Protein AF-B7QLF9-F1 (afdb_monomer_lite)

Organism: Ixodes scapularis (NCBI:txid6945)

pLDDT: mean 90.56, std 9.08, range [57.75, 96.94]

Radius of gyration: 10.92 Å; chains: 1; bounding box: 28×22×22 Å

Secondary structure (DSSP, 8-state):
-PPP--SSHHHHHHHHHT--TTSPPPTT---HHHHHHTHHHHHHHHHHHHHHH-

Sequence (54 aa):
EMPPLEVSVSGMQKFLTQLDESSAIGPDDISPRVLKRCSGIISAYLCDIFQHSL

Foldseek 3Di:
DQDPQDLDLVSQLVNLLPDDQPDDQDPVNDGSVNSNVCSNPCSVVVSVCVVVVD

Structure (mmCIF, N/CA/C/O backbone):
data_AF-B7QLF9-F1
#
_entry.id   AF-B7QLF9-F1
#
loop_
_atom_site.group_PDB
_atom_site.id
_atom_site.type_symbol
_atom_site.label_atom_id
_atom_site.label_alt_id
_atom_site.label_comp_id
_atom_site.label_asym_id
_atom_site.label_entity_id
_atom_site.label_seq_id
_atom_site.pdbx_PDB_ins_code
_atom_site.Cartn_x
_atom_site.Cartn_y
_atom_site.Cartn_z
_atom_site.occupancy
_atom_site.B_iso_or_equiv
_atom_site.auth_seq_id
_atom_site.auth_comp_id
_atom_site.auth_asym_id
_atom_site.auth_atom_id
_atom_site.pdbx_PDB_model_num
ATOM 1 N N . GLU A 1 1 ? 9.446 -0.657 9.347 1.00 60.75 1 GLU A N 1
ATOM 2 C CA . GLU A 1 1 ? 8.231 -1.337 9.845 1.00 60.75 1 GLU A CA 1
ATOM 3 C C . GLU A 1 1 ? 7.016 -0.731 9.169 1.00 60.75 1 GLU A C 1
ATOM 5 O O . GLU A 1 1 ? 7.047 0.456 8.861 1.00 60.75 1 GLU A O 1
ATOM 10 N N . MET A 1 2 ? 5.995 -1.537 8.884 1.00 63.69 2 MET A N 1
ATOM 11 C CA . MET A 1 2 ? 4.753 -1.061 8.274 1.00 63.69 2 MET A CA 1
ATOM 12 C C . MET A 1 2 ? 3.897 -0.380 9.354 1.00 63.69 2 MET A C 1
ATOM 14 O O . MET A 1 2 ? 3.761 -0.953 10.438 1.00 63.69 2 MET A O 1
ATOM 18 N N . PRO A 1 3 ? 3.357 0.831 9.121 1.00 68.00 3 PRO A N 1
ATOM 19 C CA . PRO A 1 3 ? 2.549 1.509 10.126 1.00 68.00 3 PRO A CA 1
ATOM 20 C C . PRO A 1 3 ? 1.282 0.697 10.435 1.00 68.00 3 PRO A C 1
ATOM 22 O O . PRO A 1 3 ? 0.766 0.012 9.546 1.00 68.00 3 PRO A O 1
ATOM 25 N N . PRO A 1 4 ? 0.748 0.787 11.667 1.00 76.12 4 PRO A N 1
ATOM 26 C CA . PRO A 1 4 ? -0.548 0.202 11.976 1.00 76.12 4 PRO A CA 1
ATOM 27 C C . PRO A 1 4 ? -1.609 0.782 11.036 1.00 76.12 4 PRO A C 1
ATOM 29 O O . PRO A 1 4 ? -1.647 1.993 10.796 1.00 76.12 4 PRO A O 1
ATOM 32 N N . LEU A 1 5 ? -2.447 -0.097 10.487 1.00 79.50 5 LEU A N 1
ATOM 33 C CA . LEU A 1 5 ? -3.544 0.300 9.616 1.00 79.50 5 LEU A CA 1
ATOM 34 C C . LEU A 1 5 ? -4.599 1.033 10.446 1.00 79.50 5 LEU A C 1
ATOM 36 O O . LEU A 1 5 ? -5.249 0.447 11.308 1.00 79.50 5 LEU A O 1
ATOM 40 N N . GLU A 1 6 ? -4.770 2.319 10.175 1.00 88.44 6 GLU A N 1
ATOM 41 C CA . GLU A 1 6 ? -5.858 3.113 10.729 1.00 88.44 6 GLU A CA 1
ATOM 42 C C . GLU A 1 6 ? -7.052 3.038 9.770 1.00 88.44 6 GLU A C 1
ATOM 44 O O . GLU A 1 6 ? -6.932 3.420 8.603 1.00 88.44 6 GLU A O 1
ATOM 49 N N . VAL A 1 7 ? -8.201 2.542 10.249 1.00 88.94 7 VAL A N 1
ATOM 50 C CA . VAL A 1 7 ? -9.437 2.405 9.454 1.00 88.94 7 VAL A CA 1
ATOM 51 C C . VAL A 1 7 ? -10.144 3.760 9.326 1.00 88.94 7 VAL A C 1
ATOM 53 O O . VAL A 1 7 ? -11.212 4.012 9.879 1.00 88.94 7 VAL A O 1
ATOM 56 N N . SER A 1 8 ? -9.484 4.658 8.603 1.00 93.94 8 SER A N 1
ATOM 57 C CA . SER A 1 8 ? -9.960 5.971 8.18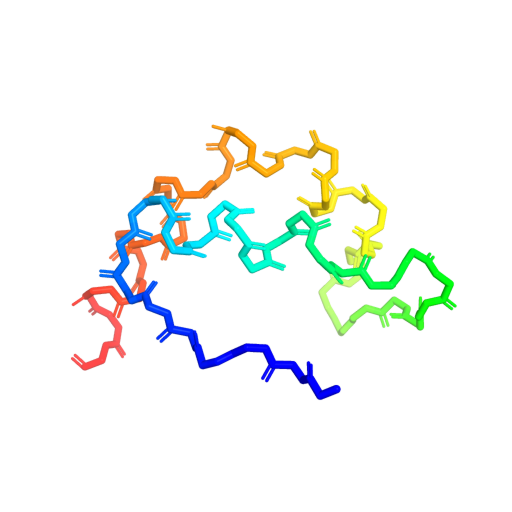1 1.00 93.94 8 SER A CA 1
ATOM 58 C C . SER A 1 8 ? -9.481 6.234 6.752 1.00 93.94 8 SER A C 1
ATOM 60 O O . SER A 1 8 ? -8.480 5.667 6.311 1.00 93.94 8 SER A O 1
ATOM 62 N N . VAL A 1 9 ? -10.151 7.118 6.006 1.00 94.38 9 VAL A N 1
ATOM 63 C CA . VAL A 1 9 ? -9.747 7.441 4.621 1.00 94.38 9 VAL A CA 1
ATOM 64 C C . VAL A 1 9 ? -8.300 7.946 4.565 1.00 94.38 9 VAL A C 1
ATOM 66 O O . VAL A 1 9 ? -7.518 7.519 3.716 1.00 94.38 9 VAL A O 1
ATOM 69 N N . SER A 1 10 ? -7.916 8.814 5.505 1.00 94.81 10 SER A N 1
ATOM 70 C CA . SER A 1 10 ? -6.546 9.319 5.635 1.00 94.81 10 SER A CA 1
ATOM 71 C C . SER A 1 10 ? -5.552 8.230 6.034 1.00 94.81 10 SER A C 1
ATOM 73 O O . SER A 1 10 ? -4.433 8.210 5.5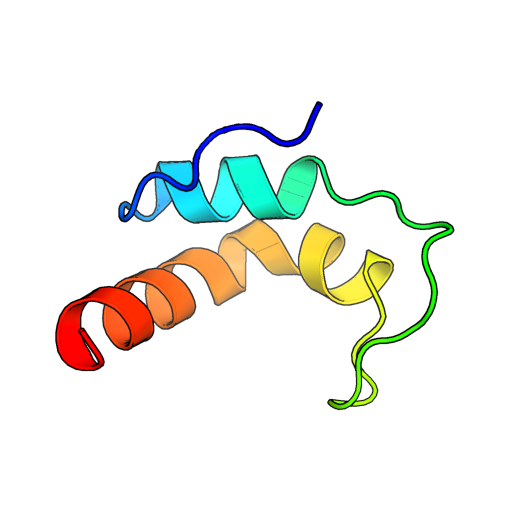21 1.00 94.81 10 SER A O 1
ATOM 75 N N . GLY A 1 11 ? -5.955 7.316 6.921 1.00 94.00 11 GLY A N 1
ATOM 76 C CA . GLY A 1 11 ? -5.154 6.170 7.339 1.00 94.00 11 GLY A CA 1
ATOM 77 C C . GLY A 1 11 ? -4.842 5.234 6.174 1.00 94.00 11 GLY A C 1
ATOM 78 O O . GLY A 1 11 ? -3.677 4.921 5.929 1.00 94.00 11 GLY A O 1
ATOM 79 N N . MET A 1 12 ? -5.863 4.887 5.387 1.00 94.06 12 MET A N 1
ATOM 80 C CA . MET A 1 12 ? -5.737 4.077 4.172 1.00 94.06 12 MET A CA 1
ATOM 81 C C . MET A 1 12 ? -4.817 4.748 3.151 1.00 94.06 12 MET A C 1
ATOM 83 O O . MET A 1 12 ? -3.880 4.127 2.654 1.00 94.06 12 MET A O 1
ATOM 87 N N . GLN A 1 13 ? -5.004 6.044 2.887 1.00 95.62 13 GLN A N 1
ATOM 88 C CA . GLN A 1 13 ? -4.152 6.769 1.944 1.00 95.62 13 GLN A CA 1
ATOM 89 C C . GLN A 1 13 ? -2.692 6.801 2.405 1.00 95.62 13 GLN A C 1
ATOM 91 O O . GLN A 1 13 ? -1.774 6.569 1.612 1.00 95.62 13 GLN A O 1
ATOM 96 N N . LYS A 1 14 ? -2.458 7.061 3.694 1.00 94.94 14 LYS A N 1
ATOM 97 C CA . LYS A 1 14 ? -1.120 7.053 4.291 1.00 94.94 14 LYS A CA 1
ATOM 98 C C . LYS A 1 14 ? -0.476 5.669 4.211 1.00 94.94 14 LYS A C 1
ATOM 100 O O . LYS A 1 14 ? 0.711 5.576 3.920 1.00 94.94 14 LYS A O 1
ATOM 105 N N . PHE A 1 15 ? -1.250 4.610 4.423 1.00 93.94 15 PHE A N 1
ATOM 106 C CA . PHE A 1 15 ? -0.780 3.236 4.296 1.00 93.94 15 PHE A CA 1
ATOM 107 C C . PHE A 1 15 ? -0.362 2.923 2.851 1.00 93.94 15 PHE A C 1
ATOM 109 O O . PHE A 1 15 ? 0.772 2.523 2.598 1.00 93.94 15 PHE A O 1
ATOM 116 N N . LEU A 1 16 ? -1.237 3.208 1.883 1.00 94.12 16 LEU A N 1
ATOM 117 C CA . LEU A 1 16 ? -0.986 2.958 0.460 1.00 94.12 16 LEU A CA 1
ATOM 118 C C . LEU A 1 16 ? 0.192 3.767 -0.098 1.00 94.12 16 LEU A C 1
ATOM 120 O O . LEU A 1 16 ? 0.945 3.283 -0.940 1.00 94.12 16 LEU A O 1
ATOM 124 N N . THR A 1 17 ? 0.379 5.002 0.370 1.00 95.38 17 THR A N 1
ATOM 125 C CA . THR A 1 17 ? 1.500 5.853 -0.065 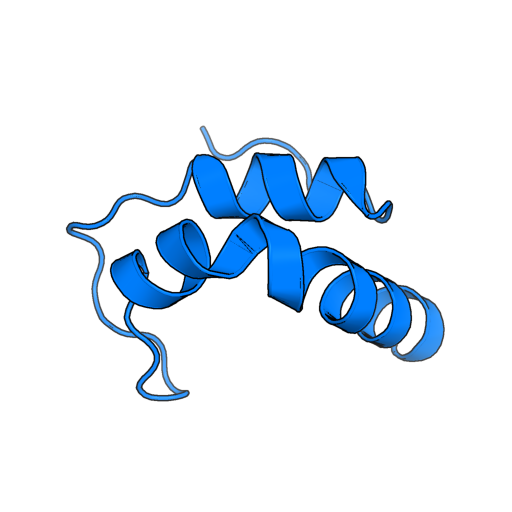1.00 95.38 17 THR A CA 1
ATOM 126 C C . THR A 1 17 ? 2.859 5.387 0.456 1.00 95.38 17 THR A C 1
ATOM 128 O O . THR A 1 17 ? 3.885 5.769 -0.108 1.00 95.38 17 THR A O 1
ATOM 131 N N . GLN A 1 18 ? 2.883 4.530 1.477 1.00 94.12 18 GLN A N 1
ATOM 132 C CA . GLN A 1 18 ? 4.102 3.952 2.046 1.00 94.12 18 GLN A CA 1
ATOM 133 C C . GLN A 1 18 ? 4.445 2.570 1.485 1.00 94.12 18 GLN A C 1
ATOM 135 O O . GLN A 1 18 ? 5.461 2.000 1.878 1.00 94.12 18 GLN A O 1
ATOM 140 N N . LEU A 1 19 ? 3.643 2.041 0.554 1.00 92.56 19 LEU A N 1
ATOM 141 C CA . LEU A 1 19 ? 3.952 0.780 -0.110 1.00 92.56 19 LEU A CA 1
ATOM 142 C C . LEU A 1 19 ? 5.300 0.856 -0.836 1.00 92.56 19 LEU A C 1
ATOM 144 O O . LEU A 1 19 ? 5.610 1.837 -1.529 1.00 92.56 19 LEU A O 1
ATOM 148 N N . ASP A 1 20 ? 6.076 -0.216 -0.688 1.00 93.25 20 ASP A N 1
ATOM 149 C CA . ASP A 1 20 ? 7.289 -0.441 -1.459 1.00 93.25 20 ASP A CA 1
ATOM 150 C C . ASP A 1 20 ? 6.914 -0.893 -2.875 1.00 93.25 20 ASP A C 1
ATOM 152 O O . ASP A 1 20 ? 6.366 -1.969 -3.105 1.00 93.25 20 ASP A O 1
ATOM 156 N N . GLU A 1 21 ? 7.228 -0.038 -3.840 1.00 93.69 21 GLU A N 1
ATOM 157 C CA . GLU A 1 21 ? 6.928 -0.228 -5.256 1.00 93.69 21 GLU A CA 1
ATOM 158 C C . GLU A 1 21 ? 7.708 -1.382 -5.901 1.00 93.69 21 GLU A C 1
ATOM 160 O O . GLU A 1 21 ? 7.333 -1.832 -6.987 1.00 93.69 21 GLU A O 1
ATOM 165 N N . SER A 1 22 ? 8.778 -1.852 -5.249 1.00 93.50 22 SER A N 1
ATOM 166 C CA . SER A 1 22 ? 9.589 -2.992 -5.686 1.00 93.50 22 SER A CA 1
ATOM 167 C C . SER A 1 22 ? 9.072 -4.344 -5.188 1.00 93.50 22 SER A C 1
ATOM 169 O O . SER A 1 22 ? 9.554 -5.386 -5.633 1.00 93.50 22 SER A O 1
ATOM 171 N N . SER A 1 23 ? 8.074 -4.336 -4.298 1.00 90.62 23 SER A N 1
ATOM 172 C CA . SER A 1 23 ? 7.461 -5.559 -3.787 1.00 90.62 23 SER A CA 1
ATOM 173 C C . SER A 1 23 ? 6.770 -6.358 -4.894 1.00 90.62 23 SER A C 1
ATOM 175 O O . SER A 1 23 ? 6.311 -5.811 -5.903 1.00 90.62 23 SER A O 1
ATOM 177 N N . ALA A 1 24 ? 6.692 -7.673 -4.685 1.00 92.75 24 ALA A N 1
ATOM 178 C CA . ALA A 1 24 ? 5.992 -8.577 -5.587 1.00 92.75 24 ALA A CA 1
ATOM 179 C C . ALA A 1 24 ? 4.515 -8.179 -5.744 1.00 92.75 24 ALA A C 1
ATOM 181 O O . ALA A 1 24 ? 3.908 -7.584 -4.851 1.00 92.75 24 ALA A O 1
ATOM 182 N N . ILE A 1 25 ? 3.950 -8.515 -6.901 1.00 94.56 25 ILE A N 1
ATOM 183 C CA . ILE A 1 25 ? 2.532 -8.311 -7.195 1.00 94.56 25 ILE A CA 1
ATOM 184 C C . ILE A 1 25 ? 1.699 -9.212 -6.271 1.00 94.56 25 ILE A C 1
ATOM 186 O O . ILE A 1 25 ? 2.08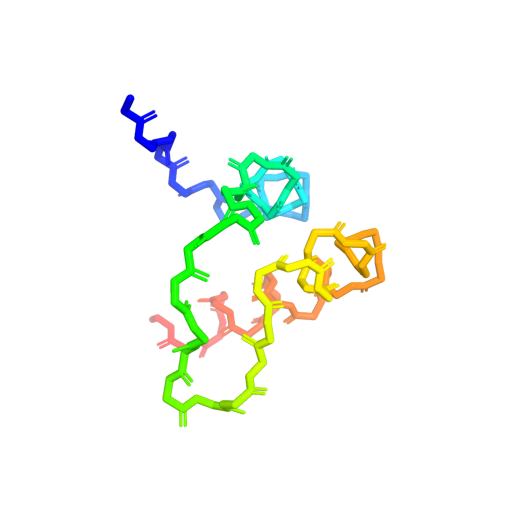9 -10.349 -5.991 1.00 94.56 25 ILE A O 1
ATOM 190 N N . GLY A 1 26 ? 0.582 -8.680 -5.771 1.00 89.56 26 GLY A N 1
ATOM 191 C CA . GLY A 1 26 ? -0.346 -9.419 -4.921 1.00 89.56 26 GLY A CA 1
ATOM 192 C C . GLY A 1 26 ? -1.091 -10.536 -5.670 1.00 89.56 26 GLY A C 1
ATOM 193 O O . GLY A 1 26 ? -1.040 -10.617 -6.896 1.00 89.56 26 GLY A O 1
ATOM 194 N N . PRO A 1 27 ? -1.821 -11.408 -4.954 1.00 93.38 27 PRO A N 1
ATOM 195 C CA . PRO A 1 27 ? -2.639 -12.465 -5.565 1.00 93.38 27 PRO A CA 1
ATOM 196 C C . PRO A 1 27 ? -3.818 -11.929 -6.400 1.00 93.38 27 PRO A C 1
ATOM 198 O O . PRO A 1 27 ? -4.440 -12.687 -7.136 1.00 93.38 27 PRO A O 1
ATOM 201 N N . ASP A 1 28 ? -4.126 -10.638 -6.273 1.00 90.75 28 ASP A N 1
ATOM 202 C CA . ASP A 1 28 ? -5.107 -9.887 -7.059 1.00 90.75 28 ASP A CA 1
ATOM 203 C C . ASP A 1 28 ? -4.540 -9.343 -8.385 1.00 90.75 28 ASP A C 1
ATOM 205 O O . ASP A 1 28 ? -5.247 -8.657 -9.119 1.00 90.75 28 ASP A O 1
ATOM 209 N N . ASP A 1 29 ? -3.274 -9.646 -8.691 1.00 94.56 29 ASP A N 1
ATOM 210 C CA . ASP A 1 29 ? -2.520 -9.146 -9.846 1.00 94.56 29 ASP A CA 1
ATOM 211 C C . ASP A 1 29 ? -2.374 -7.605 -9.874 1.00 94.56 29 ASP A C 1
ATOM 213 O O . ASP A 1 29 ? -2.050 -6.997 -10.898 1.00 94.56 29 ASP A O 1
ATOM 217 N N . ILE A 1 30 ? -2.576 -6.934 -8.728 1.00 92.94 30 ILE A N 1
ATOM 218 C CA . ILE A 1 30 ? -2.428 -5.482 -8.607 1.00 92.94 30 ILE A CA 1
ATOM 219 C C . ILE A 1 30 ? -1.024 -5.148 -8.102 1.00 92.94 30 ILE A C 1
ATOM 221 O O . ILE A 1 30 ? -0.594 -5.528 -7.012 1.00 92.94 30 ILE A O 1
ATOM 225 N N . SER A 1 31 ? -0.278 -4.380 -8.899 1.00 94.94 31 SER A N 1
ATOM 226 C CA . SER A 1 31 ? 1.053 -3.923 -8.499 1.00 94.94 31 SER A CA 1
ATOM 227 C C . SER A 1 31 ? 0.982 -2.899 -7.352 1.00 94.94 31 SER A C 1
ATOM 229 O O . SER A 1 31 ? 0.170 -1.968 -7.418 1.00 94.94 31 SER A O 1
ATOM 231 N N . PRO A 1 32 ? 1.915 -2.944 -6.378 1.00 95.06 32 PRO A N 1
ATOM 232 C CA . PRO A 1 32 ? 2.051 -1.910 -5.347 1.00 95.06 32 PRO A CA 1
ATOM 233 C C . PRO A 1 32 ? 2.163 -0.485 -5.913 1.00 95.06 32 PRO A C 1
ATOM 235 O O . PRO A 1 32 ? 1.655 0.469 -5.323 1.00 95.06 32 PRO A O 1
ATOM 238 N N . ARG A 1 33 ? 2.756 -0.336 -7.109 1.00 96.06 33 ARG A N 1
ATOM 239 C CA . ARG A 1 33 ? 2.831 0.939 -7.843 1.00 96.06 33 ARG A CA 1
ATOM 240 C C . ARG A 1 33 ? 1.457 1.514 -8.168 1.00 96.06 33 ARG A C 1
ATOM 242 O O . ARG A 1 33 ? 1.242 2.716 -8.017 1.00 96.06 33 ARG A O 1
ATOM 249 N N . VAL A 1 34 ? 0.529 0.661 -8.597 1.00 95.31 34 VAL A N 1
ATOM 250 C CA . VAL A 1 34 ? -0.844 1.056 -8.933 1.00 95.31 34 VAL A CA 1
ATOM 251 C C . VAL A 1 34 ? -1.575 1.487 -7.669 1.00 95.31 34 VAL A C 1
ATOM 253 O O . VAL A 1 34 ? -2.111 2.591 -7.627 1.00 95.31 34 VAL A O 1
ATOM 256 N N . LEU A 1 35 ? -1.513 0.675 -6.610 1.00 95.06 35 LEU A N 1
ATOM 257 C CA . LEU A 1 35 ? -2.133 0.981 -5.317 1.00 95.06 35 LEU A CA 1
ATOM 258 C C . LEU A 1 35 ? -1.660 2.326 -4.753 1.00 95.06 35 LEU A C 1
ATOM 260 O O . LEU A 1 35 ? -2.467 3.167 -4.353 1.00 95.06 35 LEU A O 1
ATOM 264 N N . LYS A 1 36 ? -0.350 2.574 -4.795 1.00 96.31 36 LYS A N 1
ATOM 265 C CA . LYS A 1 36 ? 0.250 3.833 -4.352 1.00 96.31 36 LYS A CA 1
ATOM 266 C C . LYS A 1 36 ? -0.185 5.019 -5.209 1.00 96.31 36 LYS A C 1
ATOM 268 O O . LYS A 1 36 ? -0.582 6.055 -4.669 1.00 96.31 36 LYS A O 1
ATOM 273 N N . ARG A 1 37 ? -0.154 4.879 -6.540 1.00 96.94 37 ARG A N 1
ATOM 274 C CA . ARG A 1 37 ? -0.514 5.957 -7.475 1.00 96.94 37 ARG A CA 1
ATOM 275 C C . ARG A 1 37 ? -2.000 6.306 -7.426 1.00 96.94 37 ARG A C 1
ATOM 277 O O . ARG A 1 37 ? -2.345 7.479 -7.534 1.00 96.94 37 ARG A O 1
ATOM 284 N N . CYS A 1 38 ? -2.858 5.310 -7.232 1.00 96.62 38 CYS A N 1
ATOM 285 C CA . CYS A 1 38 ? -4.308 5.463 -7.147 1.00 96.62 38 CYS A CA 1
ATOM 286 C C . CYS A 1 38 ? -4.810 5.711 -5.719 1.00 96.62 38 CYS A C 1
ATOM 288 O O . CYS A 1 38 ? -6.016 5.859 -5.531 1.00 96.62 38 CYS A O 1
ATOM 290 N N . SER A 1 39 ? -3.917 5.792 -4.727 1.00 96.25 39 SER A N 1
ATOM 291 C CA . SER A 1 39 ? -4.258 5.895 -3.302 1.00 96.25 39 SER A CA 1
ATOM 292 C C . SER A 1 39 ? -5.314 6.959 -3.001 1.00 96.25 39 SER A C 1
ATOM 294 O O . SER A 1 39 ? -6.293 6.661 -2.325 1.00 96.25 39 SER A O 1
ATOM 296 N N . GLY A 1 40 ? -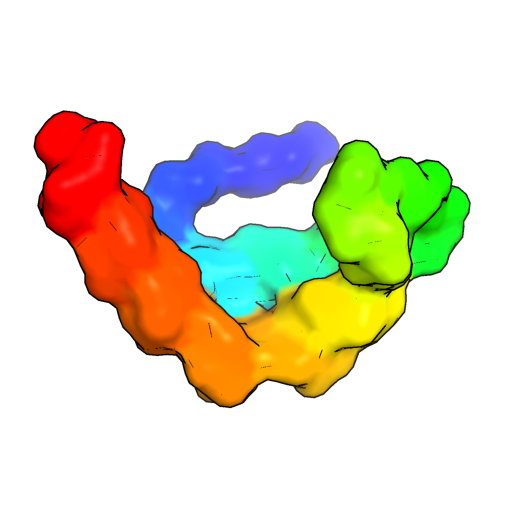5.196 8.167 -3.559 1.00 96.00 40 GLY A N 1
ATOM 297 C CA . GLY A 1 40 ? -6.177 9.239 -3.345 1.00 96.00 40 GLY A CA 1
ATOM 298 C C . GLY A 1 40 ? -7.600 8.916 -3.824 1.00 96.00 40 GLY A C 1
ATOM 299 O O . GLY A 1 40 ? -8.555 9.460 -3.284 1.00 96.00 40 GLY A O 1
ATOM 300 N N . ILE A 1 41 ? -7.750 8.020 -4.803 1.00 96.19 41 ILE A N 1
ATOM 301 C CA . ILE A 1 41 ? -9.049 7.591 -5.337 1.00 96.19 41 ILE A CA 1
ATOM 302 C C . ILE A 1 41 ? -9.573 6.392 -4.542 1.00 96.19 41 ILE A C 1
ATOM 304 O O . ILE A 1 41 ? -10.727 6.380 -4.125 1.00 96.19 41 ILE A O 1
ATOM 308 N N . ILE A 1 42 ? -8.729 5.380 -4.314 1.00 96.12 42 ILE A N 1
ATOM 309 C CA . ILE A 1 42 ? -9.179 4.087 -3.773 1.00 96.12 42 ILE A CA 1
ATOM 310 C C . ILE A 1 42 ? -9.337 4.074 -2.248 1.00 96.12 42 ILE A C 1
ATOM 312 O O . ILE A 1 42 ? -10.044 3.220 -1.723 1.00 96.12 42 ILE A O 1
ATOM 316 N N . SER A 1 43 ? -8.726 5.020 -1.527 1.00 96.25 43 SER A N 1
ATOM 317 C CA . SER A 1 43 ? -8.711 5.010 -0.054 1.00 96.25 43 SER A CA 1
ATOM 318 C C . SER A 1 43 ? -10.099 5.075 0.578 1.00 96.25 43 SER A C 1
ATOM 320 O O . SER A 1 43 ? -10.332 4.408 1.581 1.00 96.25 43 SER A O 1
ATOM 322 N N . ALA A 1 44 ? -11.023 5.850 -0.000 1.00 95.81 44 ALA A N 1
ATOM 323 C CA . ALA A 1 44 ? -12.385 5.956 0.521 1.00 95.81 44 ALA A CA 1
ATOM 324 C C . ALA A 1 44 ? -13.145 4.629 0.390 1.00 95.81 44 ALA A C 1
ATOM 326 O O . ALA A 1 44 ? -13.746 4.171 1.355 1.00 95.81 44 ALA A O 1
ATOM 327 N N . TYR A 1 45 ? -13.041 3.979 -0.772 1.00 95.31 45 TYR A N 1
ATOM 328 C CA . TYR A 1 45 ? -13.685 2.691 -1.030 1.00 95.31 45 TYR A CA 1
ATOM 329 C C . TYR A 1 45 ? -13.097 1.570 -0.175 1.00 95.31 45 TYR A C 1
ATOM 331 O O . TYR A 1 45 ? -13.834 0.761 0.372 1.00 95.31 45 TYR A O 1
ATOM 339 N N . LEU A 1 46 ? -11.770 1.534 -0.019 1.00 93.31 46 LEU A N 1
ATOM 340 C CA . LEU A 1 46 ? -11.125 0.552 0.851 1.00 93.31 46 LEU A CA 1
ATOM 341 C C . LEU A 1 46 ? -11.534 0.755 2.311 1.00 93.31 46 LEU A C 1
ATOM 343 O O . LEU A 1 46 ? -11.842 -0.219 2.988 1.00 93.31 46 LEU A O 1
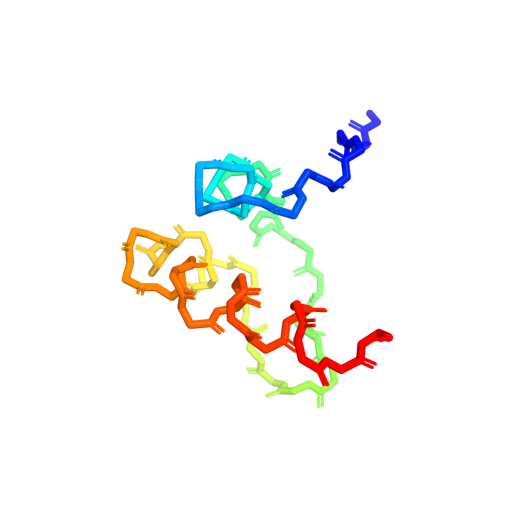ATOM 347 N N . CYS A 1 47 ? -11.585 2.003 2.787 1.00 94.12 47 CYS A N 1
ATOM 348 C CA . CYS A 1 47 ? -12.060 2.311 4.134 1.00 94.12 47 CYS A CA 1
ATOM 349 C C . CYS A 1 47 ? -13.489 1.796 4.360 1.00 94.12 47 CYS A C 1
ATOM 351 O O . CYS A 1 47 ? -13.732 1.134 5.363 1.00 94.12 47 CYS A O 1
ATOM 353 N N . ASP A 1 48 ? -14.397 2.057 3.418 1.00 94.62 48 ASP A N 1
ATOM 354 C CA . ASP A 1 48 ? -15.789 1.593 3.463 1.00 94.62 48 ASP A CA 1
ATOM 355 C C . ASP A 1 48 ? -15.877 0.057 3.508 1.00 94.62 48 ASP A C 1
ATOM 357 O O . ASP A 1 48 ? -16.509 -0.514 4.397 1.00 94.62 48 ASP A O 1
ATOM 361 N N . ILE A 1 49 ? -15.132 -0.631 2.633 1.00 92.44 49 ILE A N 1
ATOM 362 C CA . ILE A 1 49 ? -15.048 -2.099 2.621 1.00 92.44 49 ILE A CA 1
ATOM 363 C C . ILE A 1 49 ? -14.571 -2.629 3.977 1.00 92.44 49 ILE A C 1
ATOM 365 O O . ILE A 1 49 ? -15.198 -3.531 4.529 1.00 92.44 49 ILE A O 1
ATOM 369 N N . PHE A 1 50 ? -13.485 -2.083 4.532 1.00 89.81 50 PHE A N 1
ATOM 370 C CA . PHE A 1 50 ? -12.944 -2.543 5.814 1.00 89.81 50 PHE A CA 1
ATOM 371 C C . PHE A 1 50 ? -13.885 -2.261 6.988 1.00 89.81 50 PHE A C 1
ATOM 373 O O . PHE A 1 50 ? -13.958 -3.077 7.900 1.00 89.81 50 PHE A O 1
ATOM 380 N N . GLN A 1 51 ? -14.626 -1.152 6.968 1.00 89.12 51 GLN A N 1
ATOM 381 C CA . GLN A 1 51 ? -15.621 -0.843 7.998 1.00 89.12 51 GLN A CA 1
ATOM 382 C C . GLN A 1 51 ? -16.819 -1.797 7.971 1.00 89.12 51 GLN A C 1
ATOM 384 O O . GLN A 1 51 ? -17.404 -2.057 9.018 1.00 89.12 51 GLN A O 1
ATOM 389 N N . HIS A 1 52 ? -17.175 -2.325 6.798 1.00 86.56 52 HIS A N 1
ATOM 390 C CA . HIS A 1 52 ? -18.327 -3.210 6.617 1.00 86.56 52 HIS A CA 1
ATOM 391 C C . HIS A 1 52 ? -17.989 -4.710 6.567 1.00 86.56 52 HIS A C 1
ATOM 393 O O . HIS A 1 52 ? -18.904 -5.532 6.595 1.00 86.56 52 HIS A O 1
ATOM 399 N N . SER A 1 53 ? -16.706 -5.074 6.489 1.00 77.44 53 SER A N 1
ATOM 400 C CA . SER A 1 53 ? -16.243 -6.471 6.386 1.00 77.44 53 SER A CA 1
ATOM 401 C C . SER A 1 53 ? -15.635 -7.027 7.681 1.00 77.44 53 SER A C 1
ATOM 403 O O . SER A 1 53 ? -15.205 -8.182 7.686 1.00 77.44 53 SER A O 1
ATOM 405 N N . LEU A 1 54 ? -15.558 -6.216 8.742 1.00 57.75 54 LEU A N 1
ATOM 406 C CA . LEU A 1 54 ? -15.024 -6.580 10.061 1.00 57.75 54 LEU A CA 1
ATOM 407 C C . LEU A 1 54 ? -16.133 -6.829 11.087 1.00 57.75 54 LEU A C 1
ATOM 409 O O . LEU A 1 54 ? -17.139 -6.085 11.070 1.00 57.75 54 LEU A O 1
#